Protein AF-A0A9E2KXG6-F1 (afdb_monomer_lite)

Foldseek 3Di:
DDQLVCCLVVVDVDDDDDPLVNLLVVVVPRDDDDPDDDDDDDDDDDDDPPPPDPVVRVVVVVVVVVCVVVVVVVVVCCVRRVD

Sequence (83 aa):
LNLVNDVAKRLSDACFEDSVFIKYNIANGVNVKTPIKEEKIKECGVMVLKGENKELIEKINNGLVNLKANGVYDKIIAKYLNN

Organism: NCBI:txid2838601

Secondary structure (DSSP, 8-state):
--HHHHHHTTSSS-----HHHHHHHHHTT------SPPPPPPPP-----TTS-HHHHHHHHHHHHHHHHTTHHHHHHHHHH--

pLDDT: mean 91.66, std 8.32, range [53.69, 98.44]

Structure (mmCIF, N/CA/C/O backbone):
data_AF-A0A9E2KXG6-F1
#
_entry.id   AF-A0A9E2KXG6-F1
#
loop_
_atom_site.group_PDB
_atom_site.id
_atom_site.type_symbol
_atom_site.label_atom_id
_atom_site.label_alt_id
_atom_site.label_comp_id
_atom_site.label_asym_id
_atom_site.label_entity_id
_atom_site.label_seq_id
_atom_site.pdbx_PDB_ins_code
_atom_site.Cartn_x
_atom_site.Cartn_y
_atom_site.Cartn_z
_atom_site.occupancy
_atom_site.B_iso_or_equiv
_atom_site.auth_seq_id
_atom_site.auth_comp_id
_atom_site.auth_asym_id
_atom_site.auth_atom_id
_atom_site.pdbx_PDB_model_num
ATOM 1 N N . LEU A 1 1 ? 18.856 -0.948 1.506 1.00 66.56 1 LEU A N 1
ATOM 2 C CA . LEU A 1 1 ? 18.608 -1.333 0.099 1.00 66.56 1 LEU A CA 1
ATOM 3 C C . LEU A 1 1 ? 17.271 -2.067 0.090 1.00 66.56 1 LEU A C 1
ATOM 5 O O . LEU A 1 1 ? 17.042 -2.796 1.043 1.00 66.56 1 LEU A O 1
ATOM 9 N N . ASN A 1 2 ? 16.352 -1.776 -0.837 1.00 88.81 2 ASN A N 1
ATOM 10 C CA . ASN A 1 2 ? 15.090 -2.527 -0.942 1.00 88.81 2 ASN A CA 1
ATOM 11 C C . ASN A 1 2 ? 15.229 -3.621 -2.015 1.00 88.81 2 ASN A C 1
ATOM 13 O O . ASN A 1 2 ? 16.121 -3.522 -2.859 1.00 88.81 2 ASN A O 1
ATOM 17 N N . LEU A 1 3 ? 14.334 -4.612 -2.002 1.00 93.81 3 LEU A N 1
ATOM 18 C CA . LEU A 1 3 ? 14.414 -5.781 -2.887 1.00 93.81 3 LEU A CA 1
ATOM 19 C C . LEU A 1 3 ? 14.439 -5.404 -4.379 1.00 93.81 3 LEU A C 1
ATOM 21 O O . LEU A 1 3 ? 15.189 -5.976 -5.163 1.00 93.81 3 LEU A O 1
ATOM 25 N N . VAL A 1 4 ? 13.681 -4.377 -4.773 1.00 95.75 4 VAL A N 1
ATOM 26 C CA . VAL A 1 4 ? 13.649 -3.888 -6.162 1.00 95.75 4 VAL A CA 1
ATOM 27 C C . VAL A 1 4 ? 15.011 -3.323 -6.589 1.00 95.75 4 VAL A C 1
ATOM 29 O O . VAL A 1 4 ? 15.478 -3.559 -7.704 1.00 95.75 4 VAL A O 1
ATOM 32 N N . ASN A 1 5 ? 15.685 -2.597 -5.693 1.00 95.44 5 ASN A N 1
ATOM 33 C CA . ASN A 1 5 ? 17.017 -2.059 -5.947 1.00 95.44 5 ASN A CA 1
ATOM 34 C C . ASN A 1 5 ? 18.116 -3.132 -5.910 1.00 95.44 5 ASN A C 1
ATOM 36 O O . ASN A 1 5 ? 19.131 -2.943 -6.581 1.00 95.44 5 ASN A O 1
ATOM 40 N N . ASP A 1 6 ? 17.940 -4.231 -5.170 1.00 96.25 6 ASP A N 1
ATOM 41 C CA . ASP A 1 6 ? 18.862 -5.376 -5.227 1.00 96.25 6 ASP A CA 1
ATOM 42 C C . ASP A 1 6 ? 18.896 -5.970 -6.640 1.00 96.25 6 ASP A C 1
ATOM 44 O O . ASP A 1 6 ? 19.976 -6.170 -7.203 1.00 96.25 6 ASP A O 1
ATOM 48 N N . VAL A 1 7 ? 17.722 -6.143 -7.260 1.00 96.50 7 VAL A N 1
ATOM 49 C CA . VAL A 1 7 ? 17.604 -6.600 -8.654 1.00 96.50 7 VAL A CA 1
ATOM 50 C C . VAL A 1 7 ? 18.206 -5.582 -9.623 1.00 96.50 7 VAL A C 1
ATOM 52 O O . VAL A 1 7 ? 19.031 -5.935 -10.466 1.00 96.50 7 VAL A O 1
ATOM 55 N N . ALA A 1 8 ? 17.869 -4.296 -9.478 1.00 96.38 8 ALA A N 1
ATOM 56 C CA . ALA A 1 8 ? 18.393 -3.240 -10.350 1.00 96.38 8 ALA A CA 1
ATOM 57 C C . ALA A 1 8 ? 19.933 -3.146 -10.320 1.00 96.38 8 ALA A C 1
ATOM 59 O O . ALA A 1 8 ? 20.565 -2.836 -11.332 1.00 96.38 8 ALA A O 1
ATOM 60 N N . LYS A 1 9 ? 20.545 -3.435 -9.165 1.00 96.38 9 LYS A N 1
ATOM 61 C CA . LYS A 1 9 ? 22.003 -3.444 -8.967 1.00 96.38 9 LYS A CA 1
ATOM 62 C C . LYS A 1 9 ? 22.662 -4.783 -9.291 1.00 96.38 9 LYS A C 1
ATOM 64 O O . LYS A 1 9 ? 23.875 -4.894 -9.125 1.00 96.38 9 LYS A O 1
ATOM 69 N N . ARG A 1 10 ? 21.896 -5.769 -9.771 1.00 95.31 10 ARG A N 1
ATOM 70 C CA . ARG A 1 10 ? 22.369 -7.127 -10.087 1.00 95.31 10 ARG A CA 1
ATOM 71 C C . ARG A 1 10 ? 22.965 -7.857 -8.877 1.00 95.31 10 ARG A C 1
ATOM 73 O O . ARG A 1 10 ? 23.877 -8.661 -9.027 1.00 95.31 10 ARG A O 1
ATOM 80 N N . LEU A 1 11 ? 22.454 -7.563 -7.682 1.00 96.94 11 LEU A N 1
ATOM 81 C CA . LEU A 1 11 ? 22.755 -8.316 -6.459 1.00 96.94 11 LEU A CA 1
ATOM 82 C C . LEU A 1 11 ? 21.810 -9.515 -6.288 1.00 96.94 11 LEU A C 1
ATOM 84 O O . LEU A 1 11 ? 22.065 -10.402 -5.480 1.00 96.94 11 LEU A O 1
ATOM 88 N N . SER A 1 12 ? 20.705 -9.537 -7.033 1.00 96.25 12 SER A N 1
ATOM 89 C CA . SER A 1 12 ? 19.750 -10.644 -7.107 1.00 96.25 12 SER A CA 1
ATOM 90 C C . SER A 1 12 ? 19.185 -10.740 -8.523 1.00 96.25 12 SER A C 1
ATOM 92 O O . SER A 1 12 ? 19.040 -9.718 -9.195 1.00 96.25 12 SER A O 1
ATOM 94 N N . ASP A 1 13 ? 18.844 -11.948 -8.972 1.00 96.75 13 ASP A N 1
ATOM 95 C CA . ASP A 1 13 ? 18.275 -12.164 -10.311 1.00 96.75 13 ASP A CA 1
ATOM 96 C C . ASP A 1 13 ? 16.812 -11.699 -10.415 1.00 96.75 13 ASP A C 1
ATOM 98 O O . ASP A 1 13 ? 16.376 -11.222 -11.464 1.00 96.75 13 ASP A O 1
ATOM 102 N N . ALA A 1 14 ? 16.045 -11.830 -9.326 1.00 96.06 14 ALA A N 1
ATOM 103 C CA . ALA A 1 14 ? 14.638 -11.444 -9.239 1.00 96.06 14 ALA A CA 1
ATOM 104 C C . ALA A 1 14 ? 14.203 -11.210 -7.780 1.00 96.06 14 ALA A C 1
ATOM 106 O O . ALA A 1 14 ? 14.878 -11.635 -6.842 1.00 96.06 14 ALA A O 1
ATOM 107 N N . CYS A 1 15 ? 13.042 -10.576 -7.591 1.00 94.62 15 CYS A N 1
ATOM 108 C CA . CYS A 1 15 ? 12.375 -10.442 -6.296 1.00 94.62 15 CYS A CA 1
ATOM 109 C C . CYS A 1 15 ? 10.854 -10.604 -6.434 1.00 94.62 15 CYS A C 1
ATOM 111 O O . CYS A 1 15 ? 10.293 -10.355 -7.501 1.00 94.62 15 CYS A O 1
ATOM 113 N N . PHE A 1 16 ? 10.192 -10.955 -5.330 1.00 93.38 16 PHE A N 1
ATOM 114 C CA . PHE A 1 16 ? 8.736 -10.902 -5.186 1.00 93.38 16 PHE A CA 1
ATOM 115 C C . PHE A 1 16 ? 8.389 -9.811 -4.180 1.00 93.38 16 PHE A C 1
ATOM 117 O O . PHE A 1 16 ? 8.974 -9.773 -3.101 1.00 93.38 16 PHE A O 1
ATOM 124 N N . GLU A 1 17 ? 7.475 -8.922 -4.553 1.00 91.75 17 GLU A N 1
ATOM 125 C CA . GLU A 1 17 ? 7.058 -7.781 -3.739 1.00 91.75 17 GLU A CA 1
ATOM 126 C C . GLU A 1 17 ? 5.680 -7.288 -4.207 1.00 91.75 17 GLU A C 1
ATOM 128 O O . GLU A 1 17 ? 5.249 -7.608 -5.323 1.00 91.75 17 GLU A O 1
ATOM 133 N N . ASP A 1 18 ? 5.000 -6.499 -3.377 1.00 90.38 18 ASP A N 1
ATOM 134 C CA . ASP A 1 18 ? 3.726 -5.873 -3.726 1.00 90.38 18 ASP A CA 1
ATOM 135 C C . ASP A 1 18 ? 3.831 -5.064 -5.031 1.00 90.38 18 ASP A C 1
ATOM 137 O O . ASP A 1 18 ? 4.691 -4.189 -5.195 1.00 90.38 18 ASP A O 1
ATOM 141 N N . SER A 1 19 ? 2.914 -5.309 -5.975 1.00 88.31 19 SER A N 1
ATOM 142 C CA . SER A 1 19 ? 3.003 -4.721 -7.320 1.00 88.31 19 SER A CA 1
ATOM 143 C C . SER A 1 19 ? 2.927 -3.193 -7.316 1.00 88.31 19 SER A C 1
ATOM 145 O O . SER A 1 19 ? 3.572 -2.540 -8.136 1.00 88.31 19 SER A O 1
ATOM 147 N N . VAL A 1 20 ? 2.213 -2.611 -6.349 1.00 87.00 20 VAL A N 1
ATOM 148 C CA . VAL A 1 20 ? 2.152 -1.160 -6.114 1.00 87.00 20 VAL A CA 1
ATOM 149 C C . VAL A 1 20 ? 3.539 -0.599 -5.787 1.00 87.00 20 VAL A C 1
ATOM 151 O O . VAL A 1 20 ? 3.931 0.436 -6.326 1.00 87.00 20 VAL A O 1
ATOM 154 N N . PHE A 1 21 ? 4.314 -1.299 -4.955 1.00 90.44 21 PHE A N 1
ATOM 155 C CA . PHE A 1 21 ? 5.664 -0.886 -4.581 1.00 90.44 21 PHE A CA 1
ATOM 156 C C . PHE A 1 21 ? 6.636 -0.987 -5.761 1.00 90.44 21 PHE A C 1
ATOM 158 O O . PHE A 1 21 ? 7.422 -0.063 -5.998 1.00 90.44 21 PHE A O 1
ATOM 165 N N . ILE A 1 22 ? 6.559 -2.071 -6.541 1.00 92.19 22 ILE A N 1
ATOM 166 C CA . ILE A 1 22 ? 7.378 -2.239 -7.751 1.00 92.19 22 ILE A CA 1
ATOM 167 C C . ILE A 1 22 ? 7.059 -1.132 -8.769 1.00 92.19 22 ILE A C 1
ATOM 169 O O . ILE A 1 22 ? 7.975 -0.450 -9.233 1.00 92.19 22 ILE A O 1
ATOM 173 N N . LYS A 1 23 ? 5.773 -0.896 -9.068 1.00 88.94 23 LYS A N 1
ATOM 174 C CA . LYS A 1 23 ? 5.322 0.152 -10.004 1.00 88.94 23 LYS A CA 1
ATOM 175 C C . LYS A 1 23 ? 5.771 1.542 -9.569 1.00 88.94 23 LYS A C 1
ATOM 177 O O . LYS A 1 23 ? 6.277 2.292 -10.397 1.00 88.94 23 LYS A O 1
ATOM 182 N N . TYR A 1 24 ? 5.669 1.859 -8.278 1.00 90.00 24 TYR A N 1
ATOM 183 C CA . TYR A 1 24 ? 6.171 3.121 -7.736 1.00 90.00 24 TYR A CA 1
ATOM 184 C C . TYR A 1 24 ? 7.680 3.296 -7.973 1.00 90.00 24 TYR A C 1
ATOM 186 O O . TYR A 1 24 ? 8.115 4.360 -8.408 1.00 90.00 24 TYR A O 1
ATOM 194 N N . ASN A 1 25 ? 8.500 2.268 -7.730 1.00 91.81 25 ASN A N 1
ATOM 195 C CA . ASN A 1 25 ? 9.946 2.351 -7.971 1.00 91.81 25 ASN A CA 1
ATOM 196 C C . ASN A 1 25 ? 10.266 2.517 -9.470 1.00 91.81 25 ASN A C 1
ATOM 198 O O . ASN A 1 25 ? 11.117 3.338 -9.811 1.00 91.81 25 ASN A O 1
ATOM 202 N N . ILE A 1 26 ? 9.561 1.805 -10.359 1.00 91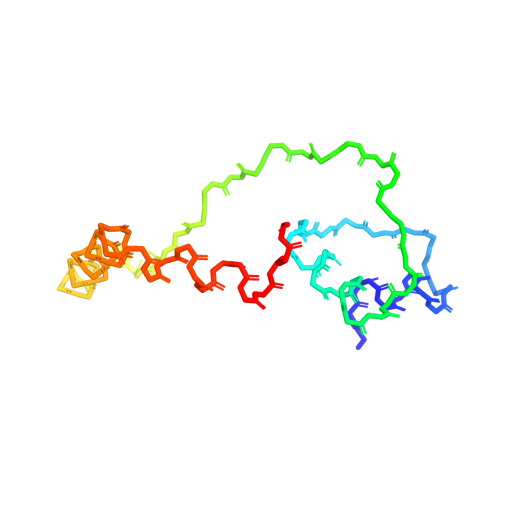.62 26 ILE A N 1
ATOM 203 C CA . ILE A 1 26 ? 9.696 1.971 -11.820 1.00 91.62 26 ILE A CA 1
ATOM 204 C C . ILE A 1 26 ? 9.319 3.402 -12.234 1.00 91.62 26 ILE A C 1
ATOM 206 O O . ILE A 1 26 ? 10.088 4.052 -12.941 1.00 91.62 26 ILE A O 1
ATOM 210 N N . ALA A 1 27 ? 8.197 3.934 -11.739 1.00 88.88 27 ALA A N 1
ATOM 211 C CA . ALA A 1 27 ? 7.769 5.310 -12.005 1.00 88.88 27 ALA A CA 1
ATOM 212 C C . ALA A 1 27 ? 8.786 6.362 -11.519 1.00 88.88 27 ALA A C 1
ATOM 214 O O . ALA A 1 27 ? 8.868 7.448 -12.085 1.00 88.88 27 ALA A O 1
ATOM 215 N N . ASN A 1 28 ? 9.598 6.024 -10.510 1.00 90.19 28 ASN A N 1
ATOM 216 C CA . ASN A 1 28 ? 10.689 6.855 -9.992 1.00 90.19 28 ASN A CA 1
ATOM 217 C C . ASN A 1 28 ? 12.071 6.517 -10.596 1.00 90.19 28 ASN A C 1
ATOM 219 O O . ASN A 1 28 ? 13.097 6.943 -10.066 1.00 90.19 28 ASN A O 1
ATOM 223 N N . GLY A 1 29 ? 12.121 5.773 -11.706 1.00 92.38 29 GLY A N 1
ATOM 224 C CA . GLY A 1 29 ? 13.337 5.574 -12.502 1.00 92.38 29 GLY A CA 1
ATOM 225 C C . GLY A 1 29 ? 14.167 4.335 -12.158 1.00 92.38 29 GLY A C 1
ATOM 226 O O . GLY A 1 29 ? 15.256 4.165 -12.710 1.00 92.38 29 GLY A O 1
ATOM 227 N N . VAL A 1 30 ? 13.685 3.443 -11.286 1.00 95.31 30 VAL A N 1
ATOM 228 C CA . VAL A 1 30 ? 14.357 2.15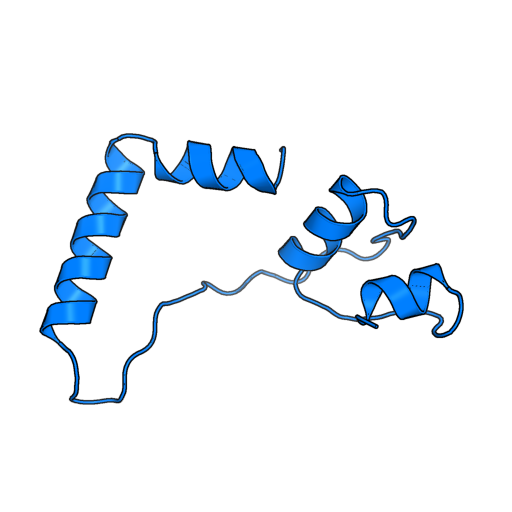8 -11.047 1.00 95.31 30 VAL A CA 1
ATOM 229 C C . VAL A 1 30 ? 14.163 1.245 -12.260 1.00 95.31 30 VAL A C 1
ATOM 231 O O . VAL A 1 30 ? 13.045 0.887 -12.621 1.00 95.31 30 VAL A O 1
ATOM 234 N N . ASN A 1 31 ? 15.270 0.851 -12.890 1.00 94.69 31 ASN A N 1
ATOM 235 C CA . ASN A 1 31 ? 15.256 0.082 -14.133 1.00 94.69 31 ASN A CA 1
ATOM 236 C C . ASN A 1 31 ? 15.105 -1.430 -13.882 1.00 94.69 31 ASN A C 1
ATOM 238 O O . ASN A 1 31 ? 16.090 -2.171 -13.870 1.00 94.69 31 ASN A O 1
ATOM 242 N N . VAL A 1 32 ? 13.866 -1.882 -13.686 1.00 95.44 32 VAL A N 1
ATOM 243 C CA . VAL A 1 32 ? 13.477 -3.301 -13.578 1.00 95.44 32 VAL A CA 1
ATOM 244 C C . VAL A 1 32 ? 12.245 -3.593 -14.444 1.00 95.44 32 VAL A C 1
ATOM 246 O O . VAL A 1 32 ? 11.568 -2.677 -14.906 1.00 95.44 32 VAL A O 1
ATOM 249 N N . LYS A 1 33 ? 11.938 -4.875 -14.673 1.00 94.19 33 LYS A N 1
ATOM 250 C CA . LYS A 1 33 ? 10.761 -5.324 -15.437 1.00 94.19 33 LYS A CA 1
ATOM 251 C C . LYS A 1 33 ? 9.904 -6.269 -14.595 1.00 94.19 33 LYS A C 1
ATOM 253 O O . LYS A 1 33 ? 10.435 -6.994 -13.762 1.00 94.19 33 LYS A O 1
ATOM 258 N N . THR A 1 34 ? 8.606 -6.328 -14.887 1.00 93.94 34 THR A N 1
ATOM 259 C CA . THR A 1 34 ? 7.652 -7.302 -14.324 1.00 93.94 34 THR A C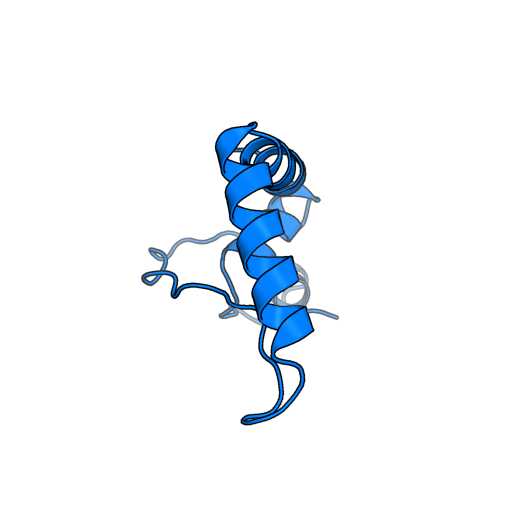A 1
ATOM 260 C C . THR A 1 34 ? 7.166 -8.256 -15.427 1.00 93.94 34 THR A C 1
ATOM 262 O O . THR A 1 34 ? 6.082 -8.058 -15.974 1.00 93.94 34 THR A O 1
ATOM 265 N N . PRO A 1 35 ? 7.979 -9.249 -15.841 1.00 93.94 35 PRO A N 1
ATOM 266 C CA . PRO A 1 35 ? 7.670 -10.096 -16.999 1.00 93.94 35 PRO A CA 1
ATOM 267 C C . PRO A 1 35 ? 6.607 -11.170 -16.720 1.00 93.94 35 PRO A C 1
ATOM 269 O O . PRO A 1 35 ? 6.114 -11.799 -17.652 1.00 93.94 35 PRO A O 1
ATOM 272 N N . ILE A 1 36 ? 6.273 -11.400 -15.449 1.00 91.31 36 ILE A N 1
ATOM 273 C CA . ILE A 1 36 ? 5.294 -12.394 -15.006 1.00 91.31 36 ILE A CA 1
ATOM 274 C C . ILE A 1 36 ? 3.987 -11.675 -14.665 1.00 91.31 36 ILE A C 1
ATOM 276 O O . ILE A 1 36 ? 4.002 -10.559 -14.145 1.00 91.31 36 ILE A O 1
ATOM 280 N N . LYS A 1 37 ? 2.855 -12.320 -14.965 1.00 89.75 37 LYS A N 1
ATOM 281 C CA . LYS A 1 37 ? 1.524 -11.819 -14.614 1.00 89.75 37 LYS A CA 1
ATOM 282 C C . LYS A 1 37 ? 1.410 -11.631 -13.097 1.00 89.75 37 LYS A C 1
ATOM 284 O O . LYS A 1 37 ? 1.802 -12.509 -12.337 1.00 89.75 37 LYS A O 1
ATOM 289 N N . GLU A 1 38 ? 0.835 -10.505 -12.683 1.00 87.12 38 GLU A N 1
ATOM 290 C CA . GLU A 1 38 ? 0.550 -10.233 -11.274 1.00 87.12 38 GLU A CA 1
ATOM 291 C C . GLU A 1 38 ? -0.437 -11.257 -10.697 1.00 87.12 38 GLU A C 1
ATOM 293 O O . GLU A 1 38 ? -1.452 -11.592 -11.319 1.00 87.12 38 GLU A O 1
ATOM 298 N N . GLU A 1 39 ? -0.148 -11.711 -9.478 1.00 85.94 39 GLU A N 1
ATOM 299 C CA . GLU A 1 39 ? -1.109 -12.441 -8.659 1.00 85.94 39 GLU A CA 1
ATOM 300 C C . GLU A 1 39 ? -2.270 -11.533 -8.248 1.00 85.94 39 GLU A C 1
ATOM 302 O O . GLU A 1 39 ? -2.158 -10.303 -8.209 1.00 85.94 39 GLU A O 1
ATOM 307 N N . LYS A 1 40 ? -3.419 -12.139 -7.931 1.00 80.75 40 LYS A N 1
ATOM 308 C CA . LYS A 1 40 ? -4.602 -11.367 -7.542 1.00 80.75 40 LYS A CA 1
ATOM 309 C C . LYS A 1 40 ? -4.325 -10.606 -6.242 1.00 80.75 40 LYS A C 1
ATOM 311 O O . LYS A 1 40 ? -4.135 -11.211 -5.188 1.00 80.75 40 LYS A O 1
ATOM 316 N N . ILE A 1 41 ? -4.364 -9.278 -6.326 1.00 70.94 41 ILE A N 1
ATOM 317 C CA . ILE A 1 41 ? -4.202 -8.381 -5.180 1.00 70.94 41 ILE A CA 1
ATOM 318 C C . ILE A 1 41 ? -5.299 -8.676 -4.150 1.00 70.94 41 ILE A C 1
ATOM 320 O O . ILE A 1 41 ? -6.487 -8.742 -4.485 1.00 70.94 41 ILE A O 1
ATOM 324 N N . LYS A 1 42 ? -4.893 -8.863 -2.891 1.00 71.12 42 LYS A N 1
ATOM 325 C CA . LYS A 1 42 ? -5.808 -8.903 -1.746 1.00 71.12 42 LYS A CA 1
ATOM 326 C C . LYS A 1 42 ? -6.085 -7.481 -1.271 1.00 71.12 42 LYS A C 1
ATOM 328 O O . LYS A 1 42 ? -5.252 -6.593 -1.417 1.00 71.12 42 LYS A O 1
ATOM 333 N N . GLU A 1 43 ? -7.262 -7.268 -0.703 1.00 81.62 43 GLU A N 1
ATOM 334 C CA . GLU A 1 43 ? -7.639 -5.967 -0.156 1.00 81.62 43 GLU A CA 1
ATOM 335 C C . GLU A 1 43 ? -6.687 -5.554 0.978 1.00 81.62 43 GLU A C 1
ATOM 337 O O . GLU A 1 43 ? -6.333 -6.365 1.835 1.00 81.62 43 GLU A O 1
ATOM 342 N N . CYS A 1 44 ? -6.277 -4.284 0.978 1.00 85.44 44 CYS A N 1
ATOM 343 C CA . CYS A 1 44 ? -5.539 -3.676 2.081 1.00 85.44 44 CYS A CA 1
ATOM 344 C C . CYS A 1 44 ? -6.528 -3.071 3.086 1.00 85.44 44 CYS A C 1
ATOM 346 O O . CYS A 1 44 ? -7.553 -2.510 2.692 1.00 85.44 44 CYS A O 1
ATOM 348 N N . GLY A 1 45 ? -6.2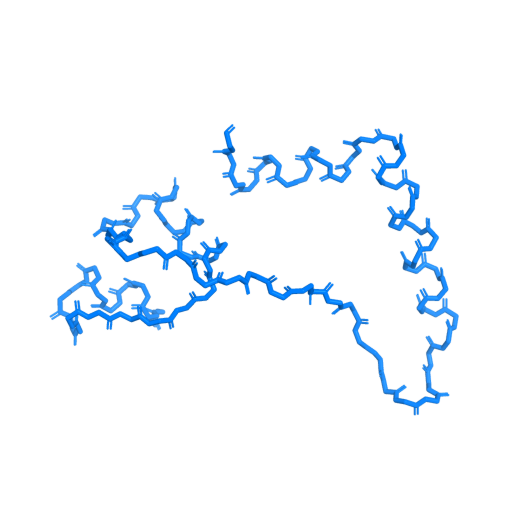20 -3.167 4.378 1.00 91.31 45 GLY A N 1
ATOM 349 C CA . GLY A 1 45 ? -7.078 -2.673 5.450 1.00 91.31 45 GLY A CA 1
ATOM 350 C C . GLY A 1 45 ? -6.286 -1.974 6.543 1.00 91.31 45 GLY A C 1
ATOM 351 O O . GLY A 1 45 ? -5.139 -2.321 6.820 1.00 91.31 45 GLY A O 1
ATOM 352 N N . VAL A 1 46 ? -6.923 -1.003 7.197 1.00 93.62 46 VAL A N 1
ATOM 353 C CA . VAL A 1 46 ? -6.418 -0.463 8.460 1.00 93.62 46 VAL A CA 1
ATOM 354 C C . VAL A 1 46 ? -6.807 -1.422 9.577 1.00 93.62 46 VAL A C 1
ATOM 356 O O . VAL A 1 46 ? -7.975 -1.783 9.713 1.00 93.62 46 VAL A O 1
ATOM 359 N N . MET A 1 47 ? -5.825 -1.836 10.374 1.00 94.44 47 MET A N 1
ATOM 360 C CA . MET A 1 47 ? -6.017 -2.790 11.462 1.00 94.44 47 MET A CA 1
ATOM 361 C C . MET A 1 47 ? -5.823 -2.114 12.818 1.00 94.44 47 MET A C 1
ATOM 363 O O . MET A 1 47 ? -4.939 -1.276 12.990 1.00 94.44 47 MET A O 1
ATOM 367 N N . VAL A 1 48 ? -6.638 -2.523 13.788 1.00 95.44 48 VAL A N 1
ATOM 368 C CA . VAL A 1 48 ? -6.491 -2.194 15.211 1.00 95.44 48 VAL A CA 1
ATOM 369 C C . VAL A 1 48 ? -6.451 -3.485 16.023 1.00 95.44 48 VAL A C 1
ATOM 371 O O . VAL A 1 48 ? -6.857 -4.545 15.538 1.00 95.44 48 VAL A O 1
ATOM 374 N N . LEU A 1 49 ? -5.971 -3.407 17.266 1.00 97.19 49 LEU A N 1
ATOM 375 C CA . LEU A 1 49 ? -6.044 -4.536 18.191 1.00 97.19 49 LEU A CA 1
ATOM 376 C C . LEU A 1 49 ? -7.502 -4.966 18.390 1.00 97.19 49 LEU A C 1
ATOM 378 O O . LEU A 1 49 ? -8.408 -4.141 18.506 1.00 97.19 49 LEU A O 1
ATOM 382 N N . LYS A 1 50 ? -7.733 -6.278 18.419 1.00 96.88 50 LYS A N 1
ATOM 383 C CA . LYS A 1 50 ? -9.080 -6.834 18.557 1.00 96.88 50 LYS A CA 1
ATOM 384 C C . LYS A 1 50 ? -9.707 -6.375 19.875 1.00 96.88 50 LYS A C 1
ATOM 386 O O . LYS A 1 50 ? -9.140 -6.608 20.933 1.00 96.88 50 LYS A O 1
ATOM 391 N N . GLY A 1 51 ? -10.902 -5.792 19.789 1.00 96.50 51 GLY A N 1
ATOM 392 C CA . GLY A 1 51 ? -11.635 -5.258 20.943 1.00 96.50 51 GLY A CA 1
ATOM 393 C C . GLY A 1 51 ? -11.300 -3.805 21.279 1.00 96.50 51 GLY A C 1
ATOM 394 O O . GLY A 1 51 ? -12.024 -3.192 22.055 1.00 96.50 51 GLY A O 1
ATOM 395 N N . GLU A 1 52 ? -10.279 -3.233 20.644 1.00 97.50 52 GLU A N 1
ATOM 396 C CA . GLU A 1 52 ? -9.788 -1.888 20.926 1.00 97.50 52 GLU A CA 1
ATOM 397 C C . GLU A 1 52 ? -10.091 -0.921 19.775 1.00 97.50 52 GLU A C 1
ATOM 399 O O . GLU A 1 52 ? -10.286 -1.324 18.628 1.00 97.50 52 GLU A O 1
ATOM 404 N N . ASN A 1 53 ? -10.075 0.384 20.068 1.00 97.00 53 ASN A N 1
ATOM 405 C CA . ASN A 1 53 ? -10.111 1.461 19.066 1.00 97.00 53 ASN A CA 1
ATOM 406 C C . ASN A 1 53 ? -11.305 1.412 18.087 1.00 97.00 53 ASN A C 1
ATOM 408 O O . ASN A 1 53 ? -11.176 1.767 16.913 1.00 97.00 53 ASN A O 1
ATOM 412 N N . LYS A 1 54 ? -12.491 1.012 18.565 1.00 96.69 54 LYS A N 1
ATOM 413 C CA . LYS A 1 54 ? -13.705 0.945 17.734 1.00 96.69 54 LYS A CA 1
ATOM 414 C C . LYS A 1 54 ? -14.049 2.292 17.082 1.00 96.69 54 LYS A C 1
ATOM 416 O O . LYS A 1 54 ? -14.319 2.336 15.886 1.00 96.69 54 LYS A O 1
ATOM 421 N N . GLU A 1 55 ? -13.956 3.387 17.839 1.00 97.50 55 GLU A N 1
ATOM 422 C CA . GLU A 1 55 ? -14.224 4.740 17.330 1.00 97.50 55 GLU A CA 1
ATOM 423 C C . GLU A 1 55 ? -13.266 5.131 16.190 1.00 97.50 55 GLU A C 1
ATOM 425 O O . GLU A 1 55 ? -13.672 5.774 15.221 1.00 97.50 55 GLU A O 1
ATOM 430 N N . LEU A 1 56 ? -11.997 4.711 16.263 1.00 97.56 56 LEU A N 1
ATOM 431 C CA . LEU A 1 56 ? -11.019 4.969 15.207 1.00 97.56 56 LEU A CA 1
ATOM 432 C C . LEU A 1 56 ? -11.412 4.253 13.910 1.00 97.56 56 LEU A C 1
ATOM 434 O O . LEU A 1 56 ? -11.405 4.873 12.848 1.00 97.56 56 LEU A O 1
ATOM 438 N N . ILE A 1 57 ? -11.797 2.976 13.997 1.00 97.31 57 ILE A N 1
ATOM 439 C CA . ILE A 1 57 ? -12.267 2.205 12.837 1.00 97.31 57 ILE A CA 1
ATOM 440 C C . ILE A 1 57 ? -13.517 2.843 12.221 1.00 97.31 57 ILE A C 1
ATOM 442 O O . ILE A 1 57 ? -13.585 2.995 11.002 1.00 97.31 57 ILE A O 1
ATOM 446 N N . GLU A 1 58 ? -14.479 3.275 13.038 1.00 97.56 58 GLU A N 1
ATOM 447 C CA . GLU A 1 58 ? -15.694 3.948 12.556 1.00 97.56 58 GLU A CA 1
ATOM 448 C C . GLU A 1 58 ? -15.368 5.256 11.818 1.00 97.56 58 GLU A C 1
ATOM 450 O O . GLU A 1 58 ? -15.852 5.479 10.704 1.00 97.56 58 GLU A O 1
ATOM 455 N N . LYS A 1 59 ? -14.492 6.097 12.382 1.00 98.12 59 LYS A N 1
ATOM 456 C CA . LYS A 1 59 ? -14.064 7.352 11.741 1.00 98.12 59 LYS A CA 1
ATOM 457 C C . LYS A 1 59 ? -13.313 7.113 10.435 1.00 98.12 59 LYS A C 1
ATOM 459 O O . LYS A 1 59 ? -13.578 7.811 9.456 1.00 98.12 59 LYS A O 1
ATOM 464 N N . ILE A 1 60 ? -12.410 6.132 10.400 1.00 97.38 60 ILE A N 1
ATOM 465 C CA . ILE A 1 60 ? -11.658 5.780 9.188 1.00 97.38 60 ILE A CA 1
ATOM 466 C C . ILE A 1 60 ? -12.605 5.292 8.093 1.00 97.38 60 ILE A C 1
ATOM 468 O O . ILE A 1 60 ? -12.514 5.768 6.962 1.00 97.38 60 ILE A O 1
ATOM 472 N N . ASN A 1 61 ? -13.544 4.403 8.421 1.00 97.44 61 ASN A N 1
ATOM 473 C CA . ASN A 1 61 ? -14.495 3.871 7.447 1.00 97.44 61 ASN A CA 1
ATOM 474 C C . ASN A 1 61 ? -15.403 4.971 6.880 1.00 97.44 61 ASN A C 1
ATOM 476 O O . ASN A 1 61 ? -15.541 5.080 5.661 1.00 97.44 61 ASN A O 1
ATOM 480 N N . ASN A 1 62 ? -15.950 5.838 7.738 1.00 98.31 62 ASN A N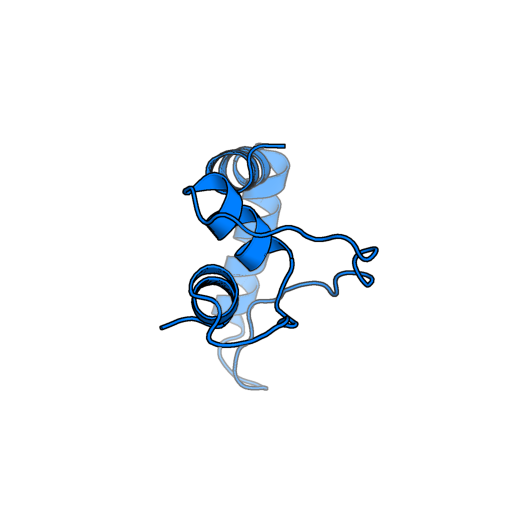 1
ATOM 481 C CA . ASN A 1 62 ? -16.766 6.975 7.300 1.00 98.31 62 ASN A CA 1
ATOM 482 C C . ASN A 1 62 ? -15.958 7.953 6.432 1.00 98.31 62 ASN A C 1
ATOM 484 O O . ASN A 1 62 ? -16.427 8.401 5.384 1.00 98.31 62 ASN A O 1
ATOM 488 N N . GLY A 1 63 ? -14.718 8.249 6.832 1.00 98.12 63 GLY A N 1
ATOM 489 C CA . GLY A 1 63 ? -13.800 9.068 6.045 1.00 98.12 63 GLY A CA 1
ATOM 490 C C . GLY A 1 63 ? -13.526 8.466 4.667 1.00 98.12 63 GLY A C 1
ATOM 491 O O . GLY A 1 63 ? -13.622 9.168 3.663 1.00 98.12 63 GLY A O 1
ATOM 492 N N . LEU A 1 64 ? -13.258 7.160 4.595 1.00 97.31 64 LEU A N 1
ATOM 493 C CA . LEU A 1 64 ? -12.996 6.462 3.338 1.00 97.31 64 LEU A CA 1
ATOM 494 C C . LEU A 1 64 ? -14.204 6.491 2.392 1.00 97.31 64 LEU A C 1
ATOM 496 O O . LEU A 1 64 ? -14.023 6.727 1.198 1.00 97.31 64 LEU A O 1
ATOM 500 N N . VAL A 1 65 ? -15.424 6.294 2.907 1.00 97.94 65 VAL A N 1
ATOM 501 C CA . VAL A 1 65 ? -16.662 6.423 2.115 1.00 97.94 65 VAL A CA 1
ATOM 502 C C . VAL A 1 65 ? -16.768 7.824 1.513 1.00 97.94 65 VAL A C 1
ATOM 504 O O . VAL A 1 65 ? -16.983 7.958 0.308 1.00 97.94 65 VAL A O 1
ATOM 507 N N . ASN A 1 66 ? -16.530 8.862 2.317 1.00 98.44 66 ASN A N 1
ATOM 508 C CA . ASN A 1 66 ? -16.597 10.249 1.856 1.00 98.44 66 ASN A CA 1
ATOM 509 C C . ASN A 1 66 ? -15.536 10.563 0.789 1.00 98.44 66 ASN A C 1
ATOM 511 O O . ASN A 1 66 ? -15.850 11.202 -0.215 1.00 98.44 66 ASN A O 1
ATOM 515 N N . LEU A 1 67 ? -14.296 10.093 0.974 1.00 98.25 67 LEU A N 1
ATOM 516 C CA . LEU A 1 67 ? -13.203 10.292 0.012 1.00 98.25 67 LEU A CA 1
ATOM 517 C C . LEU A 1 67 ? -13.443 9.573 -1.319 1.00 98.25 67 LEU A C 1
ATOM 519 O O . LEU A 1 67 ? -13.027 10.064 -2.369 1.00 98.25 67 LEU A O 1
ATOM 523 N N . LYS A 1 68 ? -14.094 8.407 -1.289 1.00 96.69 68 LYS A N 1
ATOM 524 C CA . LYS A 1 68 ? -14.510 7.708 -2.509 1.00 96.69 68 LYS A CA 1
ATOM 525 C C . LYS A 1 68 ? -15.636 8.468 -3.208 1.00 96.69 68 LYS A C 1
ATOM 527 O O . LYS A 1 68 ? -15.537 8.730 -4.400 1.00 96.69 68 LYS A O 1
ATOM 532 N N . ALA A 1 69 ? -16.661 8.889 -2.466 1.00 98.06 69 ALA A N 1
ATOM 533 C CA . ALA A 1 69 ? -17.815 9.593 -3.025 1.00 98.06 69 ALA A CA 1
ATOM 534 C C . ALA A 1 69 ? -17.451 10.938 -3.679 1.00 98.06 69 ALA A C 1
ATOM 536 O O . ALA A 1 69 ? -18.052 11.316 -4.681 1.00 98.06 69 ALA A O 1
ATOM 537 N N . ASN A 1 70 ? -16.463 11.658 -3.138 1.00 98.06 70 ASN A N 1
ATOM 538 C CA . ASN A 1 70 ? -16.038 12.958 -3.667 1.00 98.06 70 ASN A CA 1
ATOM 539 C C . ASN A 1 70 ? -14.847 12.886 -4.649 1.00 98.06 70 ASN A C 1
ATOM 541 O O . ASN A 1 70 ? -14.326 13.927 -5.058 1.00 98.06 70 ASN A O 1
ATOM 545 N N . GLY A 1 71 ? -14.392 11.680 -5.010 1.00 97.44 71 GLY A N 1
ATOM 546 C CA . GLY A 1 71 ? -13.301 11.453 -5.965 1.00 97.44 71 GLY A CA 1
ATOM 547 C C . GLY A 1 71 ? -11.900 11.833 -5.466 1.00 97.44 71 GLY A C 1
ATOM 548 O O . GLY A 1 71 ? -10.940 11.787 -6.235 1.00 97.44 71 GLY A O 1
ATOM 549 N N . VAL A 1 72 ? -11.732 12.218 -4.196 1.00 97.88 72 VAL A N 1
ATOM 550 C CA . VAL A 1 72 ? -10.400 12.495 -3.627 1.00 97.88 72 VAL A CA 1
ATOM 551 C C . VAL A 1 72 ? -9.577 11.214 -3.516 1.00 97.88 72 VAL A C 1
ATOM 553 O O . VAL A 1 72 ? -8.366 11.260 -3.728 1.00 97.88 72 VAL A O 1
ATOM 556 N N . TYR A 1 73 ? -10.218 10.075 -3.240 1.00 95.31 73 TYR A N 1
ATOM 557 C CA . TYR A 1 73 ? -9.542 8.777 -3.208 1.00 95.31 73 TYR A CA 1
ATOM 558 C C . TYR A 1 73 ? -8.822 8.490 -4.534 1.00 95.31 73 TYR A C 1
ATOM 560 O O . TYR A 1 73 ? -7.617 8.245 -4.540 1.00 95.31 73 TYR A O 1
ATOM 568 N N . ASP A 1 74 ? -9.523 8.629 -5.660 1.00 93.25 74 ASP A N 1
ATOM 569 C CA . ASP A 1 74 ? -8.952 8.366 -6.985 1.00 93.25 74 ASP A CA 1
ATOM 570 C C . ASP A 1 74 ? -7.821 9.342 -7.323 1.00 93.25 74 ASP A C 1
ATOM 572 O O . ASP A 1 74 ? -6.794 8.935 -7.864 1.00 93.25 74 ASP A O 1
ATOM 576 N N . LYS A 1 75 ? -7.947 10.618 -6.928 1.00 95.56 75 LYS A N 1
ATOM 577 C CA . LYS A 1 75 ? -6.867 11.612 -7.080 1.00 95.56 75 LYS A CA 1
ATOM 578 C C . LYS A 1 75 ? -5.602 11.210 -6.321 1.00 95.56 75 LYS A C 1
ATOM 580 O O . LYS A 1 75 ? -4.501 11.414 -6.830 1.00 95.56 75 LYS A O 1
ATOM 585 N N . ILE A 1 76 ? -5.744 10.656 -5.115 1.00 92.00 76 ILE A N 1
ATOM 586 C CA . ILE A 1 76 ? -4.606 10.160 -4.329 1.00 92.00 76 ILE A CA 1
ATOM 587 C C . ILE A 1 76 ? -3.961 8.972 -5.045 1.00 92.00 76 ILE A C 1
ATOM 589 O O . ILE A 1 76 ? -2.747 8.976 -5.222 1.00 92.00 76 ILE A O 1
ATOM 593 N N . ILE A 1 77 ? -4.748 7.992 -5.495 1.00 87.81 77 ILE A N 1
ATOM 594 C CA . ILE A 1 77 ? -4.222 6.818 -6.208 1.00 87.81 77 ILE A CA 1
ATOM 595 C C . ILE A 1 77 ? -3.481 7.236 -7.485 1.00 87.81 77 ILE A C 1
ATOM 597 O O . ILE A 1 77 ? -2.327 6.849 -7.680 1.00 87.81 77 ILE A O 1
ATOM 601 N N . ALA A 1 78 ? -4.101 8.083 -8.311 1.00 87.50 78 ALA A N 1
ATOM 602 C CA . ALA A 1 78 ? -3.514 8.567 -9.558 1.00 87.50 78 ALA A CA 1
ATOM 603 C C . ALA A 1 78 ? -2.184 9.297 -9.326 1.00 87.50 78 ALA A C 1
ATOM 605 O O . ALA A 1 78 ? -1.217 9.038 -10.036 1.00 87.50 78 ALA A O 1
ATOM 606 N N . LYS A 1 79 ? -2.099 10.135 -8.282 1.00 86.75 79 LYS A N 1
ATOM 607 C CA . LYS A 1 79 ? -0.881 10.888 -7.942 1.00 86.75 79 LYS A CA 1
ATOM 608 C C . LYS A 1 79 ? 0.355 10.000 -7.758 1.00 86.75 79 LYS A C 1
ATOM 610 O O . LYS A 1 79 ? 1.456 10.448 -8.063 1.00 86.75 79 LYS A O 1
ATOM 615 N N . TYR A 1 80 ? 0.195 8.793 -7.215 1.00 81.56 80 TYR A N 1
ATOM 616 C CA . TYR A 1 80 ? 1.328 7.919 -6.892 1.00 81.56 80 TYR A CA 1
ATOM 617 C C . TYR A 1 80 ? 1.529 6.783 -7.887 1.00 81.56 80 TYR A C 1
ATOM 619 O O . TYR A 1 80 ? 2.646 6.279 -7.988 1.00 81.56 80 TYR A O 1
ATOM 627 N N . LEU A 1 81 ? 0.471 6.372 -8.589 1.00 74.94 81 LEU A N 1
ATOM 628 C CA . LEU A 1 81 ? 0.504 5.176 -9.428 1.00 74.94 81 LEU A CA 1
ATOM 629 C C . LEU A 1 81 ? 0.336 5.443 -10.923 1.00 74.94 81 LEU A C 1
ATOM 631 O O . LEU A 1 81 ? 0.536 4.489 -11.661 1.00 74.94 81 LEU A O 1
ATOM 635 N N . ASN A 1 82 ? 0.032 6.683 -11.351 1.00 63.09 82 ASN A N 1
ATOM 636 C CA . ASN A 1 82 ? -0.036 7.121 -12.757 1.00 63.09 82 ASN A CA 1
ATOM 637 C C . ASN A 1 82 ? -0.494 6.002 -13.714 1.00 63.09 82 ASN A C 1
ATOM 639 O O . ASN A 1 82 ? 0.308 5.451 -14.468 1.00 63.09 82 ASN A O 1
ATOM 643 N N . ASN A 1 83 ? -1.781 5.652 -13.636 1.00 53.69 83 ASN A N 1
ATOM 644 C CA . ASN A 1 83 ? -2.415 4.830 -14.667 1.00 53.69 83 ASN A CA 1
ATOM 645 C C . ASN A 1 83 ? -2.568 5.631 -15.960 1.00 53.69 83 ASN A C 1
ATOM 647 O O . ASN A 1 83 ?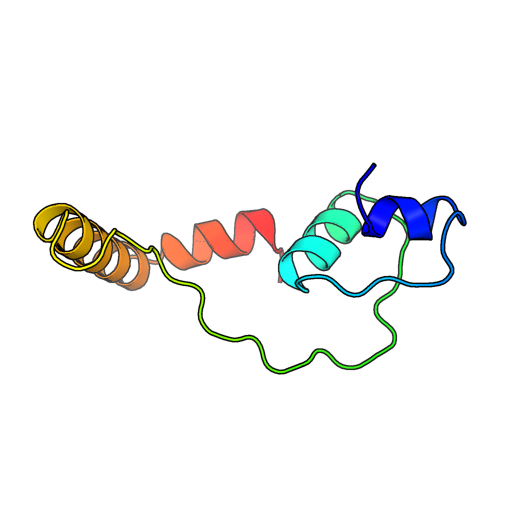 -3.052 6.783 -15.864 1.00 53.69 83 ASN A O 1
#

Radius of gyration: 17.0 Å; chains: 1; bounding box: 41×25×38 Å